Protein AF-G0PNT3-F1 (afdb_monomer)

Foldseek 3Di:
DDDPDPDPDPVVVCVVVVVVLQCCQPPNPDPPRFHADPVRHGDDPDDQLVVLLVVLLVVQVVVVVVVCVVPVADEDGDPVSVVSLVVSQVCLVVPPDDPVSNVCSVCSLVVSQVVCVVVDPPVHYPTSVVCVVVVVPPPD

Organism: Caenorhabditis brenneri (NCBI:txid135651)

pLDDT: mean 70.01, std 17.27, range [31.27, 90.75]

Mean predicted aligned error: 14.91 Å

Solvent-accessible surface area (backbone atoms only — not comparable to full-atom values): 8633 Å² total; per-residue (Å²): 136,85,80,84,78,88,73,83,52,72,71,71,52,43,58,62,50,51,53,50,49,50,48,42,38,76,72,39,97,47,95,82,44,59,39,65,44,100,82,74,44,72,47,73,82,81,68,58,65,67,56,50,54,50,51,53,50,53,53,49,51,52,51,51,53,53,40,34,74,72,62,76,52,54,77,73,78,63,71,64,55,60,53,51,50,50,53,49,36,51,46,44,72,74,46,100,60,56,73,66,46,35,52,50,42,75,39,45,68,62,54,49,43,52,52,47,56,74,74,40,68,73,92,46,54,76,59,68,79,73,54,58,70,62,66,78,71,68,87,124

Nearest PDB structures (foldseek):
  5t5s-assembly1_A-2  TM=4.242E-01  e=9.832E+00  Homo sapiens
  4bd8-assembly1_B  TM=2.371E-01  e=6.809E+00  Homo sapiens
  4k5a-assembly1_A  TM=2.629E-01  e=6.404E+00  Bos taurus

Sequence (140 aa):
MAKELKYEDAYLNFLPNGVRMQVLTELGPSVHFPKTVSDYFLEEEKAPIAEEIKRLQDEILFYLENKWKSSQRIKELPVFFHLTVKTIQQRAEEEDVTEEEKLMAQTINRKMQKILEDAFPRKVYGGLVEDCVYAHNLDI

Secondary structure (DSSP, 8-state):
---------TTTTHHHHHHHHHHHHHSSS-TTSPPB-TTS-B---PPPHHHHHHHHHHHHHHHHHHHHHHHS---S--HHHHHHHHHHHHHHHHS---HHHHHHHHHHHHHHHHHHHHHS-TTS---TTTGGGTGGG---

Structure (mmCIF, N/CA/C/O backbone):
data_AF-G0PNT3-F1
#
_entry.id   AF-G0PNT3-F1
#
loop_
_atom_site.group_PDB
_atom_site.id
_atom_site.type_symbol
_atom_site.label_atom_id
_atom_site.label_alt_id
_atom_site.label_comp_id
_atom_site.label_asym_id
_atom_site.label_entity_id
_atom_site.label_seq_id
_atom_site.pdbx_PDB_ins_code
_atom_site.Cartn_x
_atom_site.Cartn_y
_atom_site.Cartn_z
_atom_site.occupancy
_atom_site.B_iso_or_equiv
_atom_site.auth_seq_id
_atom_site.auth_comp_id
_atom_site.auth_asym_id
_atom_site.auth_atom_id
_atom_site.pdbx_PDB_model_num
ATOM 1 N N . MET A 1 1 ? -41.071 -40.865 0.518 1.00 39.44 1 MET A N 1
ATOM 2 C CA . MET A 1 1 ? -40.809 -39.499 0.016 1.00 39.44 1 MET A CA 1
ATOM 3 C C . MET A 1 1 ? -39.439 -39.076 0.512 1.00 39.44 1 MET A C 1
ATOM 5 O O . MET A 1 1 ? -39.268 -38.942 1.717 1.00 39.44 1 MET A O 1
ATOM 9 N N . ALA A 1 2 ? -38.453 -38.977 -0.379 1.00 49.59 2 ALA A N 1
ATOM 10 C CA . ALA A 1 2 ? -37.126 -38.484 -0.022 1.00 49.59 2 ALA A CA 1
ATOM 11 C C . ALA A 1 2 ? -37.194 -36.954 0.115 1.00 49.59 2 ALA A C 1
ATOM 13 O O . ALA A 1 2 ? -37.701 -36.284 -0.781 1.00 49.59 2 ALA A O 1
ATOM 14 N N . LYS A 1 3 ? -36.750 -36.413 1.255 1.00 50.47 3 LYS A N 1
ATOM 15 C CA . LYS A 1 3 ? -36.567 -34.967 1.442 1.00 50.47 3 LYS A CA 1
ATOM 16 C C . LYS A 1 3 ? -35.450 -34.508 0.502 1.00 50.47 3 LYS A C 1
ATOM 18 O O . LYS A 1 3 ? -34.340 -35.020 0.614 1.00 50.47 3 LYS A O 1
ATOM 23 N N . GLU A 1 4 ? -35.730 -33.552 -0.382 1.00 51.06 4 GLU A N 1
ATOM 24 C CA . GLU A 1 4 ? -34.685 -32.827 -1.110 1.00 51.06 4 GLU A CA 1
ATOM 25 C C . GLU A 1 4 ? -33.781 -32.111 -0.101 1.00 51.06 4 GLU A C 1
ATOM 27 O O . GLU A 1 4 ? -34.187 -31.165 0.578 1.00 51.06 4 GLU A O 1
ATOM 32 N N . LEU A 1 5 ? -32.547 -32.592 0.021 1.00 52.28 5 LEU A N 1
ATOM 33 C CA . LEU A 1 5 ? -31.474 -31.881 0.696 1.00 52.28 5 LEU A CA 1
ATOM 34 C C . LEU A 1 5 ? -30.986 -30.783 -0.253 1.00 52.28 5 LEU A C 1
ATOM 36 O O . LEU A 1 5 ? -30.245 -31.056 -1.193 1.00 52.28 5 LEU A O 1
ATOM 40 N N . LYS A 1 6 ? -31.401 -29.536 -0.002 1.00 58.25 6 LYS A N 1
ATOM 41 C CA . LYS A 1 6 ? -30.767 -28.340 -0.578 1.00 58.25 6 LYS A CA 1
ATOM 42 C C . LYS A 1 6 ? -29.399 -28.142 0.076 1.00 58.25 6 LYS A C 1
ATOM 44 O O . LYS A 1 6 ? -29.244 -27.303 0.959 1.00 58.25 6 LYS A O 1
ATOM 49 N N . TYR A 1 7 ? -28.437 -28.983 -0.282 1.00 54.59 7 TYR A N 1
ATOM 50 C CA . TYR A 1 7 ? -27.049 -28.801 0.115 1.00 54.59 7 TYR A CA 1
ATOM 51 C C . TYR A 1 7 ? -26.364 -27.952 -0.958 1.00 54.59 7 TYR A C 1
ATOM 53 O O . TYR A 1 7 ? -26.014 -28.451 -2.023 1.00 54.59 7 TYR A O 1
ATOM 61 N N . GLU A 1 8 ? -26.245 -26.648 -0.704 1.00 57.94 8 GLU A N 1
ATOM 62 C CA . GLU A 1 8 ? -25.350 -25.784 -1.472 1.00 57.94 8 GLU A CA 1
ATOM 63 C C . GLU A 1 8 ? -23.941 -25.974 -0.922 1.00 57.94 8 GLU A C 1
ATOM 65 O O . GLU A 1 8 ? -23.574 -25.434 0.121 1.00 57.94 8 GLU A O 1
ATOM 70 N N . ASP A 1 9 ? -23.162 -26.796 -1.612 1.00 56.81 9 ASP A N 1
ATOM 71 C CA . ASP A 1 9 ? -21.758 -26.974 -1.296 1.00 56.81 9 ASP A CA 1
ATOM 72 C C . ASP A 1 9 ? -20.950 -25.832 -1.930 1.00 56.81 9 ASP A C 1
ATOM 74 O O . ASP A 1 9 ? -20.824 -25.725 -3.155 1.00 56.81 9 ASP A O 1
ATOM 78 N N . ALA A 1 10 ? -20.403 -24.961 -1.083 1.00 56.94 10 ALA A N 1
ATOM 79 C CA . ALA A 1 10 ? -19.553 -23.853 -1.505 1.00 56.94 10 ALA A CA 1
ATOM 80 C C . ALA A 1 10 ? -18.317 -24.325 -2.300 1.00 56.94 10 ALA A C 1
ATOM 82 O O . ALA A 1 10 ? -17.849 -23.591 -3.171 1.00 56.94 10 ALA A O 1
ATOM 83 N N . TYR A 1 11 ? -17.831 -25.553 -2.070 1.00 55.38 11 TYR A N 1
ATOM 84 C CA . TYR A 1 11 ? -16.729 -26.141 -2.835 1.00 55.38 11 TYR A CA 1
ATOM 85 C C . TYR A 1 11 ? -17.160 -26.603 -4.232 1.00 55.38 11 TYR A C 1
ATOM 87 O O . TYR A 1 11 ? -16.414 -26.406 -5.190 1.00 55.38 11 TYR A O 1
ATOM 95 N N . LEU A 1 12 ? -18.367 -27.153 -4.399 1.00 55.00 12 LEU A N 1
ATOM 96 C CA . LEU A 1 12 ? -18.880 -27.522 -5.731 1.00 55.00 12 LEU A CA 1
ATOM 97 C C . LEU A 1 12 ? -19.231 -26.301 -6.584 1.00 55.00 12 LEU A C 1
ATOM 99 O O . LEU A 1 12 ? -19.185 -26.390 -7.807 1.00 55.00 12 LEU A O 1
ATOM 103 N N . ASN A 1 13 ? -19.515 -25.156 -5.962 1.00 55.56 13 ASN A N 1
ATOM 104 C CA . ASN A 1 13 ? -19.710 -23.885 -6.661 1.00 55.56 13 ASN A CA 1
ATOM 105 C C . ASN A 1 13 ? -18.392 -23.199 -7.061 1.00 55.56 13 ASN A C 1
ATOM 107 O O . ASN A 1 13 ? -18.414 -22.276 -7.875 1.00 55.56 13 ASN A O 1
ATOM 111 N N . PHE A 1 14 ? -17.241 -23.639 -6.544 1.00 59.78 14 PHE A N 1
ATOM 112 C CA . PHE A 1 14 ? -15.942 -23.087 -6.931 1.00 59.78 14 PHE A CA 1
ATOM 113 C C . PHE A 1 14 ? -15.596 -23.415 -8.387 1.00 59.78 14 PHE A C 1
ATOM 115 O O . PHE A 1 14 ? -15.202 -22.526 -9.135 1.00 59.78 14 PHE A O 1
ATOM 122 N N . LEU A 1 15 ? -15.806 -24.664 -8.817 1.00 61.62 15 LEU A N 1
ATOM 123 C CA . LEU A 1 15 ? -15.451 -25.108 -10.170 1.00 61.62 15 LEU A CA 1
ATOM 124 C C . LEU A 1 15 ? -16.241 -24.367 -11.271 1.00 61.62 15 LEU A C 1
ATOM 126 O O . LEU A 1 15 ? -15.605 -23.818 -12.170 1.00 61.62 15 LEU A O 1
ATOM 130 N N . PRO A 1 16 ? -17.584 -24.247 -11.211 1.00 58.53 16 PRO A N 1
ATOM 131 C CA . PRO A 1 16 ? -18.344 -23.478 -12.196 1.00 58.53 16 PRO A CA 1
ATOM 132 C C . PRO A 1 16 ? -17.970 -21.994 -12.210 1.00 58.53 16 PRO A C 1
ATOM 134 O O . PRO A 1 16 ? -17.904 -21.392 -13.279 1.00 58.53 16 PRO A O 1
ATOM 137 N N . ASN A 1 17 ? -17.704 -21.399 -11.043 1.00 61.06 17 ASN A N 1
ATOM 138 C CA . ASN A 1 17 ? -17.327 -19.990 -10.947 1.00 61.06 17 ASN A CA 1
ATOM 139 C C . ASN A 1 17 ? -15.906 -19.734 -11.464 1.00 61.06 17 ASN A C 1
ATOM 141 O O . ASN A 1 17 ? -15.698 -18.746 -12.163 1.00 61.06 17 ASN A O 1
ATOM 145 N N . GLY A 1 18 ? -14.964 -20.639 -11.188 1.00 60.66 18 GLY A N 1
ATOM 146 C CA . GLY A 1 18 ? -13.598 -20.590 -11.706 1.00 60.66 18 GLY A CA 1
ATOM 147 C C . GLY A 1 18 ? -13.558 -20.731 -13.225 1.00 60.66 18 GLY A C 1
ATOM 148 O O . GLY A 1 18 ? -12.952 -19.902 -13.896 1.00 60.66 18 GLY A O 1
ATOM 149 N N . VAL A 1 19 ? -14.305 -21.692 -13.786 1.00 61.34 19 VAL A N 1
ATOM 150 C CA . VAL A 1 19 ? -14.455 -21.840 -15.246 1.00 61.34 19 VAL A CA 1
ATOM 151 C C . VAL A 1 19 ? -15.123 -20.604 -15.852 1.00 61.34 19 VAL A C 1
ATOM 153 O O . VAL A 1 19 ? -14.694 -20.121 -16.896 1.00 61.34 19 VAL A O 1
ATOM 156 N N . ARG A 1 20 ? -16.143 -20.036 -15.194 1.00 61.25 20 ARG A N 1
ATOM 157 C CA . ARG A 1 20 ? -16.794 -18.805 -15.664 1.00 61.25 20 ARG A CA 1
ATOM 158 C C . ARG A 1 20 ? -15.836 -17.615 -15.658 1.00 61.25 20 ARG A C 1
ATOM 160 O O . ARG A 1 20 ? -15.868 -16.831 -16.598 1.00 61.25 20 ARG A O 1
ATOM 167 N N . MET A 1 21 ? -15.000 -17.476 -14.630 1.00 62.91 21 MET A N 1
ATOM 168 C CA . MET A 1 21 ? -13.963 -16.444 -14.585 1.00 62.91 21 MET A CA 1
ATOM 169 C C . MET A 1 21 ? -12.945 -16.641 -15.705 1.00 62.91 21 MET A C 1
ATOM 171 O O . MET A 1 21 ? -12.723 -15.697 -16.450 1.00 62.91 21 MET A O 1
ATOM 175 N N . GLN A 1 22 ? -12.428 -17.859 -15.889 1.00 61.88 22 GLN A N 1
ATOM 176 C CA . GLN A 1 22 ? -11.449 -18.170 -16.932 1.00 61.88 22 GLN A CA 1
ATOM 177 C C . GLN A 1 22 ? -11.986 -17.890 -18.345 1.00 61.88 22 GLN A C 1
ATOM 179 O O . GLN A 1 22 ? -11.322 -17.262 -19.163 1.00 61.88 22 GLN A O 1
ATOM 184 N N . VAL A 1 23 ? -13.227 -18.288 -18.633 1.00 64.75 23 VAL A N 1
ATOM 185 C CA . VAL A 1 23 ? -13.865 -18.013 -19.931 1.00 64.75 23 VAL A CA 1
ATOM 186 C C . VAL A 1 23 ? -14.083 -16.510 -20.137 1.00 64.75 23 VAL A C 1
ATOM 188 O O . VAL A 1 23 ? -13.940 -16.017 -21.253 1.00 64.75 23 VAL A O 1
ATOM 191 N N . LEU A 1 24 ? -14.406 -15.758 -19.079 1.00 63.19 24 LEU A N 1
ATOM 192 C CA . LEU A 1 24 ? -14.568 -14.303 -19.157 1.00 63.19 24 LEU A CA 1
ATOM 193 C C . LEU A 1 24 ? -13.234 -13.556 -19.301 1.00 63.19 24 LEU A C 1
ATOM 195 O O . LEU A 1 24 ? -13.227 -12.498 -19.927 1.00 63.19 24 LEU A O 1
ATOM 199 N N . THR A 1 25 ? -12.133 -14.088 -18.764 1.00 59.31 25 THR A N 1
ATOM 200 C CA . THR A 1 25 ? -10.784 -13.514 -18.905 1.00 59.31 25 THR A CA 1
ATOM 201 C C . THR A 1 25 ? -10.125 -13.875 -20.238 1.00 59.31 25 THR A C 1
ATOM 203 O O . THR A 1 25 ? -9.438 -13.039 -20.812 1.00 59.31 25 THR A O 1
ATOM 206 N N . GLU A 1 26 ? -10.346 -15.086 -20.764 1.00 60.75 26 GLU A N 1
ATOM 207 C CA . GLU A 1 26 ? -9.722 -15.552 -22.015 1.00 60.75 26 GLU A CA 1
ATOM 208 C C . GLU A 1 26 ? -10.541 -15.214 -23.273 1.00 60.75 26 G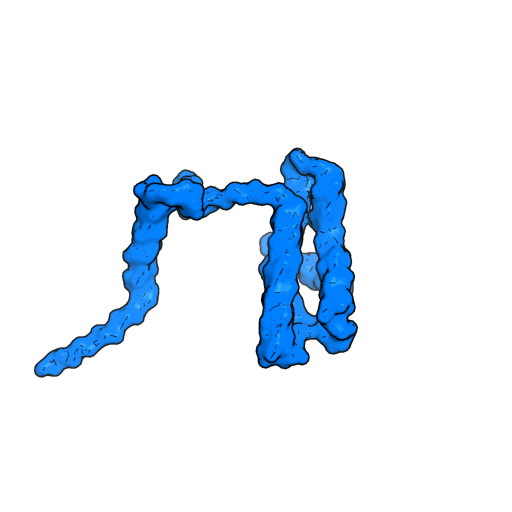LU A C 1
ATOM 210 O O . GLU A 1 26 ? -9.972 -14.926 -24.325 1.00 60.75 26 GLU A O 1
ATOM 215 N N . LEU A 1 27 ? -11.877 -15.260 -23.192 1.00 59.16 27 LEU A N 1
ATOM 216 C CA . LEU A 1 27 ? -12.783 -15.173 -24.351 1.00 59.16 27 LEU A CA 1
ATOM 217 C C . LEU A 1 27 ? -13.870 -14.095 -24.201 1.00 59.16 27 LEU A C 1
ATOM 219 O O . LEU A 1 27 ? -14.685 -13.903 -25.108 1.00 59.16 27 LEU A O 1
ATOM 223 N N . GLY A 1 28 ? -13.928 -13.407 -23.059 1.00 56.56 28 GLY A N 1
ATOM 224 C CA . GLY A 1 28 ? -14.922 -12.370 -22.802 1.00 56.56 28 GLY A CA 1
ATOM 225 C C . GLY A 1 28 ? -14.663 -11.097 -23.621 1.00 56.56 28 GLY A C 1
ATOM 226 O O . GLY A 1 28 ? -13.513 -10.727 -23.840 1.00 56.56 28 GLY A O 1
ATOM 227 N N . PRO A 1 29 ? -15.709 -10.347 -24.025 1.00 48.44 29 PRO A N 1
ATOM 228 C CA . PRO A 1 29 ? -15.584 -9.101 -24.797 1.00 48.44 29 PRO A CA 1
ATOM 229 C C . PRO A 1 29 ? -15.046 -7.916 -23.969 1.00 48.44 29 PRO A C 1
ATOM 231 O O . PRO A 1 29 ? -15.295 -6.755 -24.288 1.00 48.44 29 PRO A O 1
ATOM 234 N N . SER A 1 30 ? -14.355 -8.186 -22.866 1.00 49.97 30 SER A N 1
ATOM 235 C CA . SER A 1 30 ? -13.975 -7.182 -21.890 1.00 49.97 30 SER A CA 1
ATOM 236 C C . SER A 1 30 ? -12.502 -6.848 -22.035 1.00 49.97 30 SER A C 1
ATOM 238 O O . SER A 1 30 ? -11.632 -7.585 -21.586 1.00 49.97 30 SER A O 1
ATOM 240 N N . VAL A 1 31 ? -12.233 -5.661 -22.563 1.00 53.19 31 VAL A N 1
ATOM 241 C CA . VAL A 1 31 ? -10.928 -4.992 -22.438 1.00 53.19 31 VAL A CA 1
ATOM 242 C C . VAL A 1 31 ? -10.583 -4.717 -20.956 1.00 53.19 31 VAL A C 1
ATOM 244 O O . VAL A 1 31 ? -9.475 -4.305 -20.644 1.00 53.19 31 VAL A O 1
ATOM 247 N N . HIS A 1 32 ? -11.527 -4.947 -20.034 1.00 51.69 32 HIS A N 1
ATOM 248 C CA . HIS A 1 32 ? -11.435 -4.621 -18.612 1.00 51.69 32 HIS A CA 1
ATOM 249 C C . HIS A 1 32 ? -11.267 -5.836 -17.686 1.00 51.69 32 HIS A C 1
ATOM 251 O O . HIS A 1 32 ? -11.215 -5.642 -16.473 1.00 51.69 32 HIS A O 1
ATOM 257 N N . PHE A 1 33 ? -11.235 -7.075 -18.198 1.00 54.16 33 PHE A N 1
ATOM 258 C CA . PHE A 1 33 ? -10.934 -8.238 -17.352 1.00 54.16 33 PHE A CA 1
ATOM 259 C C . PHE A 1 33 ? -9.421 -8.503 -17.326 1.00 54.16 33 PHE A C 1
ATOM 261 O O . PHE A 1 33 ? -8.794 -8.421 -18.385 1.00 54.16 33 PHE A O 1
ATOM 268 N N . PRO A 1 34 ? -8.832 -8.815 -16.150 1.00 57.66 34 PRO A N 1
ATOM 269 C CA . PRO A 1 34 ? -7.412 -9.132 -16.055 1.00 57.66 34 PRO A CA 1
ATOM 270 C C . PRO A 1 34 ? -7.111 -10.334 -16.941 1.00 57.66 34 PRO A C 1
ATOM 272 O O . PRO A 1 34 ? -7.805 -11.352 -16.873 1.00 57.66 34 PRO A O 1
ATOM 2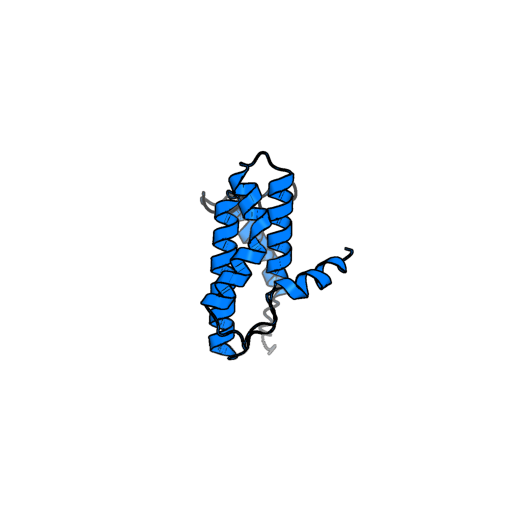75 N N . LYS A 1 35 ? -6.100 -10.209 -17.793 1.00 65.81 35 LYS A N 1
ATOM 276 C CA . LYS A 1 35 ? -5.637 -11.328 -18.613 1.00 65.81 35 LYS A CA 1
ATOM 277 C C . LYS A 1 35 ? -4.949 -12.350 -17.719 1.00 65.81 35 LYS A C 1
ATOM 279 O O . LYS A 1 35 ? -4.622 -12.052 -16.577 1.00 65.81 35 LYS A O 1
ATOM 284 N N . THR A 1 36 ? -4.734 -13.557 -18.215 1.00 62.59 36 THR A N 1
ATOM 285 C CA . THR A 1 36 ? -3.957 -14.578 -17.506 1.00 62.59 36 THR A CA 1
ATOM 286 C C . THR A 1 36 ? -2.604 -14.769 -18.181 1.00 62.59 36 THR A C 1
ATOM 288 O O . THR A 1 36 ? -2.535 -14.831 -19.409 1.00 62.59 36 THR A O 1
ATOM 291 N N . VAL A 1 37 ? -1.533 -14.895 -17.396 1.00 65.94 37 VAL A N 1
ATOM 292 C CA . VAL A 1 37 ? -0.214 -15.319 -17.894 1.00 65.94 37 VAL A CA 1
ATOM 293 C C . VAL A 1 37 ? -0.167 -16.842 -18.087 1.00 65.94 37 VAL A C 1
ATOM 295 O O . VAL A 1 37 ? -1.100 -17.550 -17.704 1.00 65.94 37 VAL A O 1
ATOM 298 N N . SER A 1 38 ? 0.919 -17.362 -18.675 1.00 60.25 38 SER A N 1
ATOM 299 C CA . SER A 1 38 ? 1.103 -18.787 -19.029 1.00 60.25 38 SER A CA 1
ATOM 300 C C . SER A 1 38 ? 0.844 -19.779 -17.893 1.00 60.25 38 SER A C 1
ATOM 302 O O . SER A 1 38 ? 0.525 -20.938 -18.145 1.00 60.25 38 SER A O 1
ATOM 304 N N . ASP A 1 39 ? 0.955 -19.305 -16.656 1.00 70.12 39 ASP A N 1
ATOM 305 C CA . ASP A 1 39 ? 0.863 -20.102 -15.438 1.00 70.12 39 ASP A CA 1
ATOM 306 C C . ASP A 1 39 ? -0.510 -19.954 -14.753 1.00 70.12 39 ASP A C 1
ATOM 308 O O . ASP A 1 39 ? -0.665 -20.295 -13.584 1.00 70.12 39 ASP A O 1
ATOM 312 N N . TYR A 1 40 ? -1.516 -19.440 -15.473 1.00 58.03 40 TYR A N 1
ATOM 313 C CA . TYR A 1 40 ? -2.886 -19.189 -14.996 1.00 58.03 40 TYR A CA 1
ATOM 314 C C . TYR A 1 40 ? -3.004 -18.143 -13.874 1.00 58.03 40 TYR A C 1
ATOM 316 O O . TYR A 1 40 ? -4.083 -17.959 -13.307 1.00 58.03 40 TYR A O 1
ATOM 324 N N . PHE A 1 41 ? -1.926 -17.420 -13.568 1.00 59.88 41 PHE A N 1
ATOM 325 C CA . PHE A 1 41 ? -1.989 -16.227 -12.726 1.00 59.88 41 PHE A CA 1
ATOM 326 C C . PHE A 1 41 ? -2.575 -15.055 -13.505 1.00 59.88 41 PHE A C 1
ATOM 328 O O . PHE A 1 41 ? -2.442 -14.984 -14.726 1.00 59.88 41 PHE A O 1
ATOM 335 N N . LEU A 1 42 ? -3.217 -14.127 -12.798 1.00 66.19 42 LEU A N 1
ATOM 336 C CA . LEU A 1 42 ? -3.691 -12.891 -13.407 1.00 66.19 42 LEU A CA 1
ATOM 337 C C . LEU A 1 42 ? -2.488 -12.007 -13.771 1.00 66.19 42 LEU A C 1
ATOM 339 O O . LEU A 1 42 ? -1.582 -11.803 -12.966 1.00 66.19 42 LEU A O 1
ATOM 343 N N . GLU A 1 43 ? -2.491 -11.499 -14.995 1.00 62.84 43 GLU A N 1
ATOM 344 C CA . GLU A 1 43 ? -1.621 -10.435 -15.469 1.00 62.84 43 GLU A CA 1
ATOM 345 C C . GLU A 1 43 ? -2.082 -9.137 -14.799 1.00 62.84 43 GLU A C 1
ATOM 347 O O . GLU A 1 43 ? -3.084 -8.531 -15.187 1.00 62.84 43 GLU A O 1
ATOM 352 N N . GLU A 1 44 ? -1.380 -8.740 -13.740 1.00 63.59 44 GLU A N 1
ATOM 353 C CA . GLU A 1 44 ? -1.529 -7.408 -13.167 1.00 63.59 44 GLU A CA 1
ATOM 354 C C . GLU A 1 44 ? -0.714 -6.417 -13.995 1.00 63.59 44 GLU A C 1
ATOM 356 O O . GLU A 1 44 ? 0.517 -6.482 -14.059 1.00 63.59 44 GLU A O 1
ATOM 361 N N . GLU A 1 45 ? -1.410 -5.474 -14.627 1.00 67.50 45 GLU A N 1
ATOM 362 C CA . GLU A 1 45 ? -0.764 -4.299 -15.192 1.00 67.50 45 GLU A CA 1
ATOM 363 C C . GLU A 1 45 ? -0.211 -3.467 -14.031 1.00 67.50 45 GLU A C 1
ATOM 365 O O . GLU A 1 45 ? -0.960 -2.870 -13.251 1.00 67.50 45 GLU A O 1
ATOM 370 N N . LYS A 1 46 ? 1.116 -3.490 -13.882 1.00 70.69 46 LYS A N 1
ATOM 371 C CA . LYS A 1 46 ? 1.829 -2.744 -12.847 1.00 70.69 46 LYS A CA 1
ATOM 372 C C . LYS A 1 46 ? 1.526 -1.256 -12.996 1.00 70.69 46 LYS A C 1
ATOM 374 O O . LYS A 1 46 ? 1.844 -0.658 -14.024 1.00 70.69 46 LYS A O 1
ATOM 379 N N . ALA A 1 47 ? 0.943 -0.655 -11.965 1.00 80.94 47 ALA A N 1
ATOM 380 C CA . ALA A 1 47 ? 0.725 0.780 -11.954 1.00 80.94 47 ALA A CA 1
ATOM 381 C C . ALA A 1 47 ? 2.046 1.510 -11.632 1.00 80.94 47 ALA A C 1
ATOM 383 O O . ALA A 1 47 ? 2.974 0.919 -11.061 1.00 80.94 47 ALA A O 1
ATOM 384 N N . PRO A 1 48 ? 2.160 2.802 -11.986 1.00 87.56 48 PRO A N 1
ATOM 385 C CA . PRO A 1 48 ? 3.264 3.631 -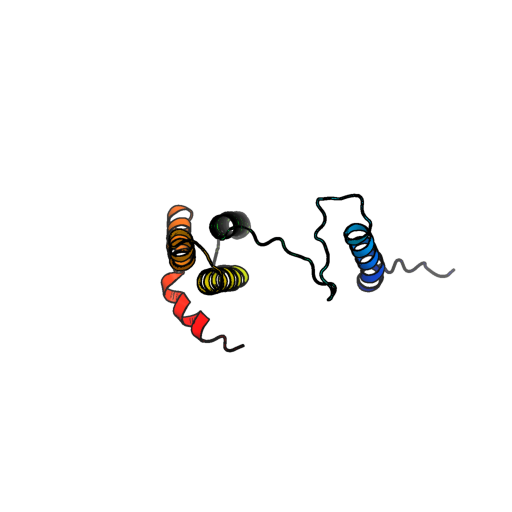11.523 1.00 87.56 48 PRO A CA 1
ATOM 386 C C . PRO A 1 48 ? 3.336 3.633 -9.993 1.00 87.56 48 PRO A C 1
ATOM 388 O O . PRO A 1 48 ? 2.304 3.696 -9.318 1.00 87.56 48 PRO A O 1
ATOM 391 N N . ILE A 1 49 ? 4.549 3.640 -9.436 1.00 88.38 49 ILE A N 1
ATOM 392 C CA . ILE A 1 49 ? 4.784 3.570 -7.982 1.00 88.38 49 ILE A CA 1
ATOM 393 C C . ILE A 1 49 ? 3.999 4.656 -7.237 1.00 88.38 49 ILE A C 1
ATOM 395 O O . ILE A 1 49 ? 3.387 4.400 -6.200 1.00 88.38 49 ILE A O 1
ATOM 399 N N . ALA A 1 50 ? 3.973 5.873 -7.781 1.00 87.94 50 ALA A N 1
ATOM 400 C CA . ALA A 1 50 ? 3.236 6.985 -7.192 1.00 87.94 50 ALA A CA 1
ATOM 401 C C . ALA A 1 50 ? 1.725 6.707 -7.074 1.00 87.94 50 ALA A C 1
ATOM 403 O O . ALA A 1 50 ? 1.094 7.092 -6.086 1.00 87.94 50 ALA A O 1
ATOM 404 N N . GLU A 1 51 ? 1.142 6.029 -8.065 1.00 89.69 51 GLU A N 1
ATOM 405 C CA . GLU A 1 51 ? -0.273 5.674 -8.063 1.00 89.69 51 GLU A CA 1
ATOM 406 C C . GLU A 1 51 ? -0.566 4.552 -7.063 1.00 89.69 51 GLU A C 1
ATOM 408 O O . GLU A 1 51 ? -1.535 4.649 -6.310 1.00 89.69 51 GLU A O 1
ATOM 413 N N . GLU A 1 52 ? 0.296 3.537 -6.983 1.00 89.19 52 GLU A N 1
ATOM 414 C CA . GLU A 1 52 ? 0.164 2.450 -6.003 1.00 89.19 52 GLU A CA 1
ATOM 415 C C . GLU A 1 52 ? 0.240 2.959 -4.566 1.00 89.19 52 GLU A C 1
ATOM 417 O O . GLU A 1 52 ? -0.591 2.601 -3.732 1.00 89.19 52 GLU A O 1
ATOM 422 N N . ILE A 1 53 ? 1.184 3.861 -4.281 1.00 90.00 53 ILE A N 1
ATOM 423 C CA . ILE A 1 53 ? 1.308 4.488 -2.961 1.00 90.00 53 ILE A CA 1
ATOM 424 C C . ILE A 1 53 ? 0.034 5.253 -2.605 1.00 90.00 53 ILE A C 1
ATOM 426 O O . ILE A 1 53 ? -0.431 5.175 -1.467 1.00 90.00 53 ILE A O 1
ATOM 430 N N . LYS A 1 54 ? -0.537 5.994 -3.559 1.00 89.62 54 LYS A N 1
ATOM 431 C CA . LYS A 1 54 ? -1.775 6.741 -3.333 1.00 89.62 54 LYS A CA 1
ATOM 432 C C . LYS A 1 54 ? -2.952 5.800 -3.065 1.00 89.62 54 LYS A C 1
ATOM 434 O O . LYS A 1 54 ? -3.672 6.008 -2.093 1.00 89.62 54 LYS A O 1
ATOM 439 N N . ARG A 1 55 ? -3.119 4.750 -3.877 1.00 89.19 55 ARG A N 1
ATOM 440 C CA . ARG A 1 55 ? -4.176 3.744 -3.676 1.00 89.19 55 ARG A CA 1
ATOM 441 C C . ARG A 1 55 ? -4.055 3.083 -2.303 1.00 89.19 55 ARG A C 1
ATOM 443 O O . ARG A 1 55 ? -5.036 3.030 -1.571 1.00 89.19 55 ARG A O 1
ATOM 450 N N . LEU A 1 56 ? -2.843 2.690 -1.907 1.00 89.88 56 LEU A N 1
ATOM 451 C CA . LEU A 1 56 ? -2.577 2.121 -0.585 1.00 89.88 56 LEU A CA 1
ATOM 452 C C . LEU A 1 56 ? -2.976 3.077 0.551 1.00 89.88 56 LEU A C 1
ATOM 454 O O . LEU A 1 56 ? -3.542 2.649 1.557 1.00 89.88 56 LEU A O 1
ATOM 458 N N . GLN A 1 57 ? -2.687 4.374 0.408 1.00 87.75 57 GLN A N 1
ATOM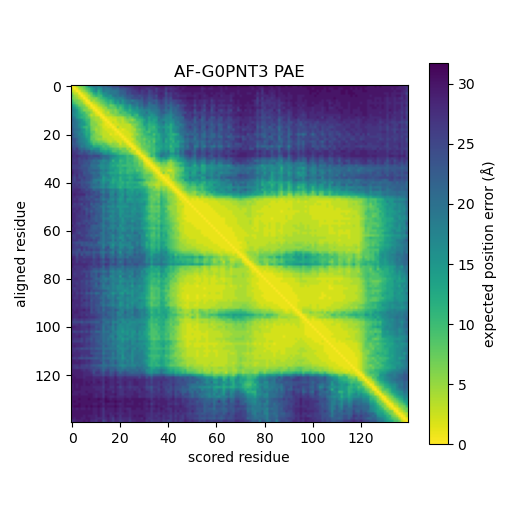 459 C CA . GLN A 1 57 ? -3.083 5.386 1.391 1.00 87.75 57 GLN A CA 1
ATOM 460 C C . GLN A 1 57 ? -4.606 5.483 1.523 1.00 87.75 57 GLN A C 1
ATOM 462 O O . GLN A 1 57 ? -5.121 5.426 2.643 1.00 87.75 57 GLN A O 1
ATOM 467 N N . ASP A 1 58 ? -5.314 5.572 0.397 1.00 88.31 58 ASP A N 1
ATOM 468 C CA . ASP A 1 58 ? -6.774 5.679 0.357 1.00 88.31 58 ASP A CA 1
ATOM 469 C C . ASP A 1 58 ? -7.451 4.425 0.945 1.00 88.31 58 ASP A C 1
ATOM 471 O O . ASP A 1 58 ? -8.371 4.530 1.761 1.00 88.31 58 ASP A O 1
ATOM 475 N N . GLU A 1 59 ? -6.967 3.230 0.597 1.00 88.50 59 GLU A N 1
ATOM 476 C CA . GLU A 1 59 ? -7.509 1.952 1.074 1.00 88.50 59 GLU A CA 1
ATOM 477 C C . GLU A 1 59 ? -7.368 1.777 2.584 1.00 88.50 59 GLU A C 1
ATOM 479 O O . GLU A 1 59 ? -8.314 1.373 3.270 1.00 88.50 59 GLU A O 1
ATOM 484 N N . ILE A 1 60 ? -6.194 2.096 3.127 1.00 86.31 60 ILE A N 1
ATOM 485 C CA . ILE A 1 60 ? -5.961 1.975 4.562 1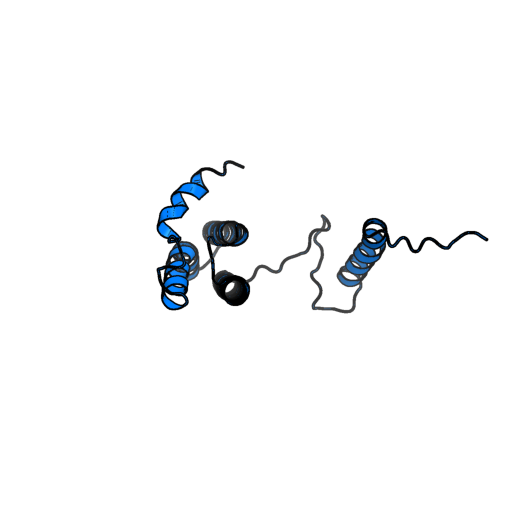.00 86.31 60 ILE A CA 1
ATOM 486 C C . ILE A 1 60 ? -6.759 3.028 5.319 1.00 86.31 60 ILE A C 1
ATOM 488 O O . ILE A 1 60 ? -7.382 2.689 6.321 1.00 86.31 60 ILE A O 1
ATOM 492 N N . LEU A 1 61 ? -6.807 4.276 4.848 1.00 85.75 61 LEU A N 1
ATOM 493 C CA . LEU A 1 61 ? -7.661 5.294 5.458 1.00 85.75 61 LEU A CA 1
ATOM 494 C C . LEU A 1 61 ? -9.120 4.836 5.503 1.00 85.75 61 LEU A C 1
ATOM 496 O O . LEU A 1 61 ? -9.738 4.858 6.568 1.00 85.75 61 LEU A O 1
ATOM 500 N N . PHE A 1 62 ? -9.639 4.325 4.387 1.00 86.69 62 PHE A N 1
ATOM 501 C CA . PHE A 1 62 ? -10.992 3.787 4.321 1.00 86.69 62 PHE A CA 1
ATOM 502 C C . PHE A 1 62 ? -11.202 2.621 5.297 1.00 86.69 62 PHE A C 1
ATOM 504 O O . PHE A 1 62 ? -12.201 2.582 6.024 1.00 86.69 62 PHE A O 1
ATOM 511 N N . TYR A 1 63 ? -10.264 1.673 5.361 1.00 85.25 63 TYR A N 1
ATOM 512 C CA . TYR A 1 63 ? -10.320 0.567 6.317 1.00 85.25 63 TYR A CA 1
ATOM 513 C C . TYR A 1 63 ? -10.384 1.080 7.761 1.00 85.25 63 TYR A C 1
ATOM 515 O O . TYR A 1 63 ? -11.238 0.651 8.542 1.00 85.25 63 TYR A O 1
ATOM 523 N N . LEU A 1 64 ? -9.511 2.020 8.117 1.00 82.62 64 LEU A N 1
ATOM 524 C CA . LEU A 1 64 ? -9.388 2.544 9.472 1.00 82.62 64 LEU A CA 1
ATOM 525 C C . LEU A 1 64 ? -10.596 3.380 9.876 1.00 82.62 64 LEU A C 1
ATOM 527 O O . LEU A 1 64 ? -11.077 3.236 10.997 1.00 82.62 64 LEU A O 1
ATOM 531 N N . GLU A 1 65 ? -11.144 4.190 8.973 1.00 83.38 65 GLU A N 1
ATOM 532 C CA . GLU A 1 65 ? -12.388 4.922 9.210 1.00 83.38 65 GLU A CA 1
ATOM 533 C C . GLU A 1 65 ? -13.557 3.978 9.495 1.00 83.38 65 GLU A C 1
ATOM 535 O O . GLU A 1 65 ? -14.322 4.189 10.440 1.00 83.38 65 GLU A O 1
ATOM 540 N N . ASN A 1 66 ? -13.708 2.921 8.696 1.00 84.06 66 ASN A N 1
ATOM 541 C CA . ASN A 1 66 ? -14.764 1.934 8.907 1.00 84.06 66 ASN A CA 1
ATOM 542 C C . ASN A 1 66 ? -14.548 1.159 10.204 1.00 84.06 66 ASN A C 1
ATOM 544 O O . ASN A 1 66 ? -15.491 0.948 10.976 1.00 84.06 66 ASN A O 1
ATOM 548 N N . LYS A 1 67 ? -13.297 0.795 10.498 1.00 80.38 67 LYS A N 1
ATOM 549 C CA . LYS A 1 67 ? -12.947 0.154 11.760 1.00 80.38 67 LYS A CA 1
ATOM 550 C C . LYS A 1 67 ? -13.287 1.063 12.936 1.00 80.38 67 LYS A C 1
ATOM 552 O O . LYS A 1 67 ? -13.976 0.619 13.851 1.00 80.38 67 LYS A O 1
ATOM 557 N N . TRP A 1 68 ? -12.924 2.340 12.872 1.00 78.75 68 TRP A N 1
ATOM 558 C CA . TRP A 1 68 ? -13.260 3.340 13.881 1.00 78.75 68 TRP A CA 1
ATOM 559 C C . TRP A 1 68 ? -14.766 3.459 14.101 1.00 78.75 68 TRP A C 1
ATOM 561 O O . TRP A 1 68 ? -15.229 3.340 15.234 1.00 78.75 68 TRP A O 1
ATOM 571 N N . LYS A 1 69 ? -15.542 3.622 13.023 1.00 79.88 69 LYS A N 1
ATOM 572 C CA . LYS A 1 69 ? -17.011 3.692 13.078 1.00 79.88 69 LYS A CA 1
ATOM 573 C C . LYS A 1 69 ? -17.602 2.463 13.774 1.00 79.88 69 LYS A C 1
ATOM 575 O O . LYS A 1 69 ? -18.511 2.614 14.583 1.00 79.88 69 LYS A O 1
ATOM 580 N N . SER A 1 70 ? -17.058 1.275 13.501 1.00 80.25 70 SER A N 1
ATOM 581 C CA . SER A 1 70 ? -17.564 0.012 14.051 1.00 80.25 70 SER A CA 1
ATOM 582 C C . SER A 1 70 ? -17.149 -0.269 15.502 1.00 80.25 70 SER A C 1
ATOM 584 O O . SER A 1 70 ? -17.974 -0.724 16.289 1.00 80.25 70 SER A O 1
ATOM 586 N N . SER A 1 71 ? -15.887 -0.022 15.872 1.00 77.38 71 SER A N 1
ATOM 587 C CA . SER A 1 71 ? -15.318 -0.481 17.148 1.00 77.38 71 SER A CA 1
ATOM 588 C C . SER A 1 71 ? -14.783 0.625 18.050 1.00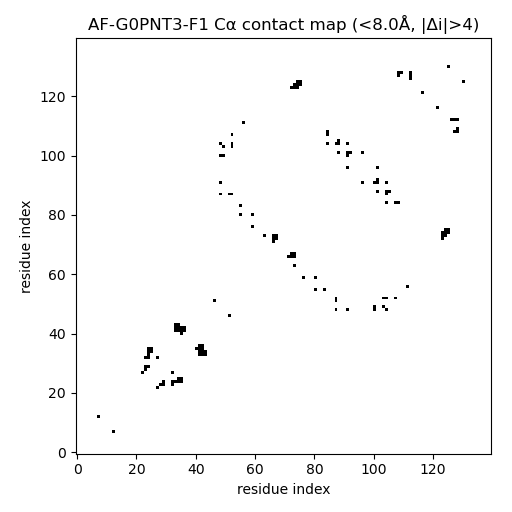 77.38 71 SER A C 1
ATOM 590 O O . SER A 1 71 ? -14.400 0.319 19.179 1.00 77.38 71 SER A O 1
ATOM 592 N N . GLN A 1 72 ? -14.722 1.881 17.582 1.00 72.31 72 GLN A N 1
ATOM 593 C CA . GLN A 1 72 ? -14.122 3.032 18.292 1.00 72.31 72 GLN A CA 1
ATOM 594 C C . GLN A 1 72 ? -12.713 2.728 18.830 1.00 72.31 72 GLN A C 1
ATOM 596 O O . GLN A 1 72 ? -12.264 3.249 19.852 1.00 72.31 72 GLN A O 1
ATOM 601 N N . ARG A 1 73 ? -12.036 1.788 18.170 1.00 67.50 73 ARG A N 1
ATOM 602 C CA . ARG A 1 73 ? -10.742 1.231 18.545 1.00 67.50 73 ARG A CA 1
ATOM 603 C C . ARG A 1 73 ? -10.049 0.791 17.280 1.00 67.50 73 ARG A C 1
ATOM 605 O O . ARG A 1 73 ? -10.634 0.046 16.492 1.00 67.50 73 ARG A O 1
ATOM 612 N N . ILE A 1 74 ? -8.804 1.202 17.147 1.00 67.38 74 ILE A N 1
ATOM 613 C CA . ILE A 1 74 ? -7.883 0.729 16.130 1.00 67.38 74 ILE A CA 1
ATOM 614 C C . ILE A 1 74 ? -6.645 0.340 16.920 1.00 67.38 74 ILE A C 1
ATOM 616 O O . ILE A 1 74 ? -6.205 1.111 17.756 1.00 67.38 74 ILE A O 1
ATOM 620 N N . LYS A 1 75 ? -6.196 -0.906 16.803 1.00 63.25 75 LYS A N 1
ATOM 621 C CA . LYS A 1 75 ? -5.028 -1.374 17.562 1.00 63.25 75 LYS A CA 1
ATOM 622 C C . LYS A 1 75 ? -3.782 -1.336 16.698 1.00 63.25 75 LYS A C 1
ATOM 624 O O . LYS A 1 75 ? -2.774 -0.797 17.121 1.00 63.25 75 LYS A O 1
ATOM 629 N N . GLU A 1 76 ? -3.898 -1.881 15.494 1.00 69.31 76 GLU A N 1
ATOM 630 C CA . GLU A 1 76 ? -2.790 -2.140 14.581 1.00 69.31 76 GLU A CA 1
ATOM 631 C C . GLU A 1 76 ? -3.276 -1.969 13.138 1.00 69.31 76 GLU A C 1
ATOM 633 O O . GLU A 1 76 ? -4.477 -2.103 12.852 1.00 69.31 76 GLU A O 1
ATOM 638 N N . LEU A 1 77 ? -2.341 -1.677 12.231 1.00 75.25 77 LEU A N 1
ATOM 639 C CA . LEU A 1 77 ? -2.618 -1.731 10.801 1.00 75.25 77 LEU A CA 1
ATOM 640 C C . LEU A 1 77 ? -2.751 -3.185 10.328 1.00 75.25 77 LEU A C 1
ATOM 642 O O . LEU A 1 77 ? -2.158 -4.091 10.914 1.00 75.25 77 LEU A O 1
ATOM 646 N N . PRO A 1 78 ? -3.511 -3.432 9.249 1.00 77.81 78 PRO A N 1
ATOM 647 C CA . PRO A 1 78 ? -3.536 -4.740 8.611 1.00 77.81 78 PRO A CA 1
ATOM 648 C C . PRO A 1 78 ? -2.134 -5.182 8.175 1.00 77.81 78 PRO A C 1
ATOM 650 O O . PRO A 1 78 ? -1.405 -4.399 7.575 1.00 77.81 78 PRO A O 1
ATOM 653 N N . VAL A 1 79 ? -1.801 -6.462 8.367 1.00 78.75 79 VAL A N 1
ATOM 654 C CA . VAL A 1 79 ? -0.522 -7.054 7.916 1.00 78.75 79 VAL A CA 1
ATOM 655 C C . VAL A 1 79 ? -0.265 -6.810 6.425 1.00 78.75 79 VAL A C 1
ATOM 657 O O . VAL A 1 79 ? 0.872 -6.564 6.027 1.00 78.75 79 VAL A O 1
ATOM 660 N N . PHE A 1 80 ? -1.328 -6.809 5.612 1.00 80.81 80 PHE A N 1
ATOM 661 C CA . PHE A 1 80 ? -1.246 -6.525 4.178 1.00 80.81 80 PHE A CA 1
ATOM 662 C C . PHE A 1 80 ? -0.560 -5.179 3.891 1.00 80.81 80 PHE A C 1
ATOM 664 O O . PHE A 1 80 ? 0.221 -5.110 2.952 1.00 80.81 80 PHE A O 1
ATOM 671 N N . PHE A 1 81 ? -0.756 -4.155 4.733 1.00 85.88 81 PHE A N 1
ATOM 672 C CA . PHE A 1 81 ? -0.097 -2.859 4.570 1.00 85.88 81 PHE A CA 1
ATOM 673 C C . PHE A 1 81 ? 1.424 -3.011 4.521 1.00 85.88 81 PHE A C 1
ATOM 675 O O . PHE A 1 81 ? 2.071 -2.517 3.604 1.00 85.88 81 PHE A O 1
ATOM 682 N N . HIS A 1 82 ? 1.996 -3.731 5.487 1.00 84.00 82 HIS A N 1
ATOM 683 C CA . HIS A 1 82 ? 3.442 -3.914 5.577 1.00 84.00 82 HIS A CA 1
ATOM 684 C C . HIS A 1 82 ? 3.992 -4.711 4.392 1.00 84.00 82 HIS A C 1
ATOM 686 O O . HIS A 1 82 ? 5.053 -4.370 3.870 1.00 84.00 82 HIS A O 1
ATOM 692 N N . LEU A 1 83 ? 3.257 -5.734 3.944 1.00 85.81 83 LEU A N 1
ATOM 693 C CA . LEU A 1 83 ? 3.626 -6.519 2.767 1.00 85.81 83 LEU A CA 1
ATOM 694 C C . LEU A 1 83 ? 3.619 -5.652 1.507 1.00 85.81 83 LEU A C 1
ATOM 696 O O . LEU A 1 83 ? 4.617 -5.618 0.795 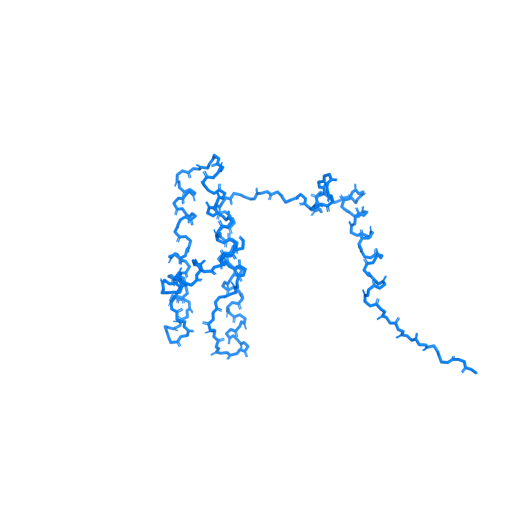1.00 85.81 83 LEU A O 1
ATOM 700 N N . THR A 1 84 ? 2.553 -4.885 1.278 1.00 87.19 84 THR A N 1
ATOM 701 C CA . THR A 1 84 ? 2.440 -4.010 0.107 1.00 87.19 84 THR A CA 1
ATOM 702 C C . THR A 1 84 ? 3.499 -2.912 0.114 1.00 87.19 84 THR A C 1
ATOM 704 O O . THR A 1 84 ? 4.119 -2.668 -0.916 1.00 87.19 84 THR A O 1
ATOM 707 N N . VAL A 1 85 ? 3.786 -2.290 1.265 1.00 89.88 85 VAL A N 1
ATOM 708 C CA . VAL A 1 85 ? 4.887 -1.316 1.376 1.00 89.88 85 VAL A CA 1
ATOM 709 C C . VAL A 1 85 ? 6.221 -1.954 1.000 1.00 89.88 85 VAL A C 1
ATOM 711 O O . VAL A 1 85 ? 6.967 -1.364 0.222 1.00 89.88 85 VAL A O 1
ATOM 714 N N . LYS A 1 86 ? 6.513 -3.158 1.508 1.00 89.50 86 LYS A N 1
ATOM 715 C CA . LYS A 1 86 ? 7.754 -3.876 1.190 1.00 89.50 86 LYS A CA 1
ATOM 716 C C . LYS A 1 86 ? 7.848 -4.187 -0.304 1.00 89.50 86 LYS A C 1
ATOM 718 O O . LYS A 1 86 ? 8.896 -3.957 -0.895 1.00 89.50 86 LYS A O 1
ATOM 723 N N . THR A 1 87 ? 6.758 -4.634 -0.925 1.00 89.00 87 THR A N 1
ATOM 724 C CA . THR A 1 87 ? 6.706 -4.895 -2.370 1.00 89.00 87 THR A CA 1
ATOM 725 C C . THR A 1 87 ? 6.944 -3.626 -3.189 1.00 89.00 87 THR A C 1
ATOM 727 O O . THR A 1 87 ? 7.732 -3.653 -4.131 1.00 89.00 87 THR A O 1
ATOM 730 N N . ILE A 1 88 ? 6.328 -2.500 -2.817 1.00 89.62 88 ILE A N 1
ATOM 731 C CA . ILE A 1 88 ? 6.551 -1.214 -3.497 1.00 89.62 88 ILE A CA 1
ATOM 732 C C . ILE A 1 88 ? 8.011 -0.762 -3.340 1.00 89.62 88 ILE A C 1
ATOM 734 O O . ILE A 1 88 ? 8.615 -0.282 -4.296 1.00 89.62 88 ILE A O 1
ATOM 738 N N . GLN A 1 89 ? 8.596 -0.932 -2.152 1.00 90.50 89 GLN A N 1
ATOM 739 C CA . GLN A 1 89 ? 9.996 -0.587 -1.888 1.00 90.50 89 GLN A CA 1
ATOM 740 C C . GLN A 1 89 ? 10.964 -1.438 -2.709 1.00 90.50 89 GLN A C 1
ATOM 742 O O . GLN A 1 89 ? 11.854 -0.883 -3.342 1.00 90.50 89 GLN A O 1
ATOM 747 N N . GLN A 1 90 ? 10.748 -2.753 -2.763 1.00 90.44 90 GLN A N 1
ATOM 748 C CA . GLN A 1 90 ? 11.546 -3.662 -3.588 1.00 90.44 90 GLN A CA 1
ATOM 749 C C . GLN A 1 90 ? 11.463 -3.290 -5.069 1.00 90.44 90 GLN A C 1
ATOM 751 O O . GLN A 1 90 ? 12.484 -3.155 -5.736 1.00 90.44 90 GLN A O 1
ATOM 756 N N . ARG A 1 91 ? 10.257 -3.016 -5.578 1.00 89.75 91 ARG A N 1
ATOM 757 C CA . ARG A 1 91 ? 10.085 -2.577 -6.967 1.00 89.75 91 ARG A CA 1
ATOM 758 C C . ARG A 1 91 ? 10.788 -1.257 -7.261 1.00 89.75 91 ARG A C 1
ATOM 760 O O . ARG A 1 91 ? 11.372 -1.121 -8.327 1.00 89.75 91 ARG A O 1
ATOM 767 N N . ALA A 1 92 ? 10.782 -0.310 -6.325 1.00 89.94 92 ALA A N 1
ATOM 768 C CA . ALA A 1 92 ? 11.504 0.951 -6.488 1.00 89.94 92 ALA A CA 1
ATOM 769 C C . ALA A 1 92 ? 13.035 0.774 -6.563 1.00 89.94 92 ALA A C 1
ATOM 771 O O . ALA A 1 92 ? 13.726 1.632 -7.112 1.00 89.94 92 ALA A O 1
ATOM 772 N N . GLU A 1 93 ? 13.568 -0.306 -5.986 1.00 88.44 93 GLU A N 1
ATOM 773 C CA . GLU A 1 93 ? 14.993 -0.650 -6.034 1.00 88.44 93 GLU A CA 1
ATOM 774 C C . GLU A 1 93 ? 15.367 -1.434 -7.302 1.00 88.44 93 GLU A C 1
ATOM 776 O O . GLU A 1 93 ? 16.468 -1.255 -7.823 1.00 88.44 93 GLU A O 1
ATOM 781 N N . GLU A 1 94 ? 14.464 -2.287 -7.793 1.00 86.19 94 GLU A N 1
ATOM 782 C CA . GLU A 1 94 ? 14.706 -3.207 -8.913 1.00 86.19 94 GLU A CA 1
ATOM 783 C C . GLU A 1 94 ? 14.330 -2.634 -10.291 1.00 86.19 94 GLU A C 1
ATOM 785 O O . GLU A 1 94 ? 14.956 -2.982 -11.295 1.00 86.19 94 GLU A O 1
ATOM 790 N N . GLU A 1 95 ? 13.303 -1.783 -10.365 1.00 87.06 95 GLU A N 1
ATOM 791 C CA . GLU A 1 95 ? 12.796 -1.200 -11.613 1.00 87.06 95 GLU A CA 1
ATOM 792 C C . GLU A 1 95 ? 13.513 0.128 -11.945 1.00 87.06 95 GLU A C 1
ATOM 794 O O . GLU A 1 95 ? 13.971 0.857 -11.062 1.00 87.06 95 GLU A O 1
ATOM 799 N N . ASP A 1 96 ? 13.602 0.469 -13.238 1.00 84.56 96 ASP A N 1
ATOM 800 C CA . ASP A 1 96 ? 14.137 1.762 -13.699 1.00 84.56 96 ASP A CA 1
ATOM 801 C C . ASP A 1 96 ? 13.100 2.874 -13.472 1.00 84.56 96 ASP A C 1
ATOM 803 O O . ASP A 1 96 ? 12.363 3.274 -14.374 1.00 84.56 96 ASP A O 1
ATOM 807 N N . VAL A 1 97 ? 12.986 3.304 -12.214 1.00 86.56 97 VAL A N 1
ATOM 808 C CA . VAL A 1 97 ? 12.066 4.353 -11.760 1.00 86.56 97 VAL A CA 1
ATOM 809 C C . VAL A 1 97 ? 12.795 5.651 -11.427 1.00 86.56 97 VAL A C 1
ATOM 811 O O . VAL A 1 97 ? 13.999 5.675 -11.148 1.00 86.56 97 VAL A O 1
ATOM 814 N N . THR A 1 98 ? 12.053 6.757 -11.416 1.00 89.81 98 THR A N 1
ATOM 815 C CA . THR A 1 98 ? 12.618 8.075 -11.106 1.00 89.81 98 THR A CA 1
ATOM 816 C C . THR A 1 98 ? 13.115 8.158 -9.657 1.00 89.81 98 THR A C 1
ATOM 818 O O . THR A 1 98 ? 12.586 7.511 -8.752 1.00 89.81 98 THR A O 1
ATOM 821 N N . GLU A 1 99 ? 14.100 9.021 -9.388 1.00 89.25 99 GLU A N 1
ATOM 822 C CA . GLU A 1 99 ? 14.565 9.277 -8.012 1.00 89.25 99 GLU A CA 1
ATOM 823 C C . GLU A 1 99 ? 13.443 9.809 -7.101 1.00 89.25 99 GLU A C 1
ATOM 825 O O . GLU A 1 99 ? 13.439 9.568 -5.892 1.00 89.25 99 GLU A O 1
ATOM 830 N N . GLU A 1 100 ? 12.453 10.496 -7.679 1.00 89.12 100 GLU A N 1
ATOM 831 C CA . GLU A 1 100 ? 11.266 10.945 -6.955 1.00 89.12 100 GLU A CA 1
ATOM 832 C C . GLU A 1 100 ? 10.411 9.760 -6.482 1.00 89.12 100 GLU A C 1
ATOM 834 O O . GLU A 1 100 ? 10.010 9.713 -5.318 1.00 89.12 100 GLU A O 1
ATOM 839 N N . GLU A 1 101 ? 10.180 8.766 -7.342 1.00 88.25 101 GLU A N 1
ATOM 840 C CA . GLU A 1 101 ? 9.450 7.540 -6.998 1.00 88.25 101 GLU A CA 1
ATOM 841 C C . GLU A 1 101 ? 10.179 6.701 -5.951 1.00 88.25 101 GLU A C 1
ATOM 843 O O . GLU A 1 101 ? 9.542 6.221 -5.009 1.00 88.25 101 GLU A O 1
ATOM 848 N N . LYS A 1 102 ? 11.512 6.612 -6.025 1.00 89.69 102 LYS A N 1
ATOM 849 C CA . LYS A 1 102 ? 12.323 5.961 -4.982 1.00 89.69 102 LYS A CA 1
ATOM 850 C C . LYS A 1 102 ? 12.157 6.645 -3.634 1.00 89.69 102 LYS A C 1
ATOM 852 O O . LYS A 1 102 ? 11.884 5.992 -2.625 1.00 89.69 102 LYS A O 1
ATOM 857 N N . LEU A 1 103 ? 12.256 7.974 -3.611 1.00 90.75 103 LEU A N 1
ATOM 858 C CA . LEU A 1 103 ? 12.054 8.748 -2.390 1.00 90.75 103 LEU A CA 1
ATOM 859 C C . LEU A 1 103 ? 10.625 8.584 -1.853 1.00 90.75 103 LEU A C 1
ATOM 861 O O . LEU A 1 103 ? 10.417 8.485 -0.638 1.00 90.75 103 LEU A O 1
ATOM 865 N N . MET A 1 104 ? 9.623 8.539 -2.733 1.00 89.62 104 MET A N 1
ATOM 866 C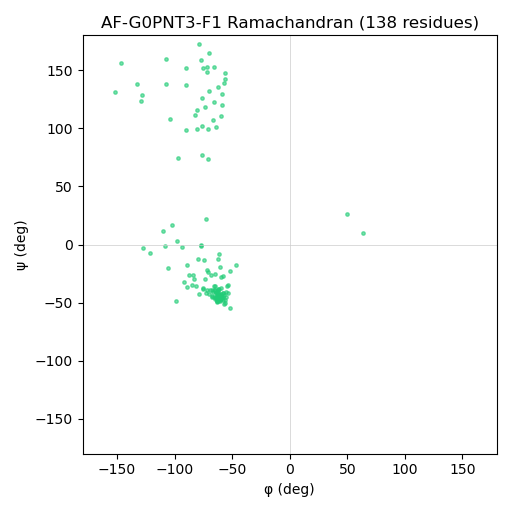 CA . MET A 1 104 ? 8.242 8.271 -2.343 1.00 89.62 104 MET A CA 1
ATOM 867 C C . MET A 1 104 ? 8.102 6.895 -1.687 1.00 89.62 104 MET A C 1
ATOM 869 O O . MET A 1 104 ? 7.553 6.835 -0.586 1.00 89.62 104 MET A O 1
ATOM 873 N N . ALA A 1 105 ? 8.653 5.838 -2.291 1.00 90.56 105 ALA A N 1
ATOM 874 C CA . ALA A 1 105 ? 8.608 4.471 -1.772 1.00 90.56 105 ALA A CA 1
ATOM 875 C C . ALA A 1 105 ? 9.306 4.327 -0.404 1.00 90.56 105 ALA A C 1
ATOM 877 O O . ALA A 1 105 ? 8.769 3.732 0.536 1.00 90.56 105 ALA A O 1
ATOM 878 N N . GLN A 1 106 ? 10.468 4.959 -0.233 1.00 89.94 106 GLN A N 1
ATOM 879 C CA . GLN A 1 106 ? 11.207 4.949 1.035 1.00 89.94 106 GLN A CA 1
ATOM 880 C C . GLN A 1 106 ? 10.497 5.732 2.150 1.00 89.94 106 GLN A C 1
ATOM 882 O O . GLN A 1 106 ? 10.674 5.448 3.336 1.00 89.94 106 GLN A O 1
ATOM 887 N N . THR A 1 107 ? 9.672 6.722 1.797 1.00 90.75 107 THR A N 1
ATOM 888 C CA . THR A 1 107 ? 8.987 7.585 2.772 1.00 90.75 107 THR A CA 1
ATOM 889 C C . THR A 1 107 ? 7.545 7.177 3.076 1.00 90.75 107 THR A C 1
ATOM 891 O O . THR A 1 107 ? 6.915 7.851 3.897 1.00 90.75 107 THR A O 1
ATOM 894 N N . ILE A 1 108 ? 7.031 6.074 2.505 1.00 88.69 108 ILE A N 1
ATOM 895 C CA . ILE A 1 108 ? 5.636 5.622 2.690 1.00 88.69 108 ILE A CA 1
ATOM 896 C C . ILE A 1 108 ? 5.267 5.535 4.173 1.00 88.69 108 ILE A C 1
ATOM 898 O O . ILE A 1 108 ? 4.328 6.202 4.598 1.00 88.69 108 ILE A O 1
ATOM 902 N N . ASN A 1 109 ? 6.034 4.792 4.979 1.00 85.44 109 ASN A N 1
ATOM 903 C CA . ASN A 1 109 ? 5.735 4.595 6.405 1.00 85.44 109 ASN A CA 1
ATOM 904 C C . ASN A 1 109 ? 5.658 5.921 7.174 1.00 85.44 109 ASN A C 1
ATOM 906 O O . ASN A 1 109 ? 4.751 6.134 7.976 1.00 85.44 109 ASN A O 1
ATOM 910 N N . ARG A 1 110 ? 6.577 6.852 6.890 1.00 85.31 110 ARG A N 1
ATOM 911 C CA . ARG A 1 110 ? 6.605 8.172 7.537 1.00 85.31 110 ARG A CA 1
ATOM 912 C C . ARG A 1 110 ? 5.407 9.025 7.127 1.00 85.31 110 ARG A C 1
ATOM 914 O O . ARG A 1 110 ? 4.798 9.670 7.977 1.00 85.31 110 ARG A O 1
ATOM 921 N N . LYS A 1 111 ? 5.077 9.043 5.832 1.00 85.88 111 LYS A N 1
ATOM 922 C CA . LYS A 1 111 ? 3.902 9.758 5.314 1.00 85.88 111 LYS A CA 1
ATOM 923 C C . LYS A 1 111 ? 2.622 9.188 5.912 1.00 85.88 111 LYS A C 1
ATOM 925 O O . LYS A 1 111 ? 1.781 9.955 6.366 1.00 85.88 111 LYS A O 1
ATOM 930 N N . MET A 1 112 ? 2.523 7.864 5.982 1.00 84.00 112 MET A N 1
ATOM 931 C CA . MET A 1 112 ? 1.373 7.183 6.554 1.00 84.00 112 MET A CA 1
ATOM 932 C C . MET A 1 112 ? 1.194 7.509 8.030 1.00 84.00 112 MET A C 1
ATOM 934 O O . MET A 1 112 ? 0.106 7.888 8.440 1.00 84.00 112 MET A O 1
ATOM 938 N N . GLN A 1 113 ? 2.272 7.462 8.814 1.00 81.00 113 GLN A N 1
ATOM 939 C CA . GLN A 1 113 ? 2.227 7.836 10.226 1.00 81.00 113 GLN A CA 1
ATOM 940 C C . GLN A 1 113 ? 1.680 9.252 10.414 1.00 81.00 113 GLN A C 1
ATOM 942 O O . GLN A 1 113 ? 0.804 9.469 11.247 1.00 81.00 113 GLN A O 1
ATOM 947 N N . LYS A 1 114 ? 2.154 10.205 9.604 1.00 83.38 114 LYS A N 1
ATOM 948 C CA . LYS A 1 114 ? 1.672 11.586 9.655 1.00 83.38 114 LYS A CA 1
ATOM 949 C C . LYS A 1 114 ? 0.178 11.681 9.329 1.00 83.38 114 LYS A C 1
ATOM 951 O O . LYS A 1 114 ? -0.559 12.327 10.061 1.00 83.38 114 LYS A O 1
ATOM 956 N N . ILE A 1 115 ? -0.267 11.000 8.272 1.00 82.81 115 ILE A N 1
ATOM 957 C CA . ILE A 1 115 ? -1.682 10.942 7.881 1.00 82.81 115 ILE A CA 1
ATOM 958 C C . ILE A 1 115 ? -2.543 10.394 9.027 1.00 82.81 115 ILE A C 1
ATOM 960 O O . ILE A 1 115 ? -3.603 10.941 9.315 1.00 82.81 115 ILE A O 1
ATOM 964 N N . LEU A 1 116 ? -2.087 9.339 9.705 1.00 78.56 116 LEU A N 1
ATOM 965 C CA . LEU A 1 116 ? -2.816 8.747 10.826 1.00 78.56 116 LEU A CA 1
ATOM 966 C C . LEU A 1 116 ? -2.885 9.672 12.040 1.00 78.56 116 LEU A C 1
ATOM 968 O O . LEU A 1 116 ? -3.931 9.739 12.681 1.00 78.56 116 LEU A O 1
ATOM 972 N N . GLU A 1 117 ? -1.804 10.391 12.343 1.00 77.88 117 GLU A N 1
ATOM 973 C CA . GLU A 1 117 ? -1.782 11.394 13.413 1.00 77.88 117 GLU A CA 1
ATOM 974 C C . GLU A 1 117 ? -2.713 12.579 13.133 1.00 77.88 117 GLU A C 1
ATOM 976 O O . GLU A 1 117 ? -3.331 13.098 14.064 1.00 77.88 117 GLU A O 1
ATOM 981 N N . ASP A 1 118 ? -2.825 12.987 11.867 1.00 79.56 118 ASP A N 1
ATOM 982 C CA . ASP A 1 118 ? -3.709 14.072 11.440 1.00 79.56 118 ASP A CA 1
ATOM 983 C C . ASP A 1 118 ? -5.185 13.620 11.418 1.00 79.56 118 ASP A C 1
ATOM 985 O O . ASP A 1 118 ? -6.079 14.382 11.794 1.00 79.56 118 ASP A O 1
ATOM 989 N N . ALA A 1 119 ? -5.455 12.377 11.004 1.00 74.25 119 ALA A N 1
ATOM 990 C CA . ALA A 1 119 ? -6.809 11.840 10.848 1.00 74.25 119 ALA A CA 1
ATOM 991 C C . ALA A 1 119 ? -7.422 11.303 12.154 1.00 74.25 119 ALA A C 1
ATOM 993 O O . ALA A 1 119 ? -8.644 11.333 12.321 1.00 74.25 119 ALA A O 1
ATOM 994 N N . PHE A 1 120 ? -6.604 10.812 13.091 1.00 71.50 120 PHE A N 1
ATOM 995 C CA . PHE A 1 120 ? -7.079 10.174 14.316 1.00 71.50 120 PHE A CA 1
ATOM 996 C C . PHE A 1 120 ? -6.342 10.701 15.560 1.00 71.50 120 PHE A C 1
ATOM 998 O O . PHE A 1 120 ? -5.121 10.836 15.564 1.00 71.50 120 PHE A O 1
ATOM 1005 N N . PRO A 1 121 ? -7.045 10.955 16.680 1.00 64.00 121 PRO A N 1
ATOM 1006 C CA . PRO A 1 121 ? -6.410 11.455 17.895 1.00 64.00 121 PRO A CA 1
ATOM 1007 C C . PRO A 1 121 ? -5.377 10.457 18.451 1.00 64.00 121 PRO A C 1
ATOM 1009 O O . PRO A 1 121 ? -5.665 9.271 18.602 1.00 64.00 121 PRO A O 1
ATOM 1012 N N . ARG A 1 122 ? -4.199 10.962 18.858 1.00 54.88 122 ARG A N 1
ATOM 1013 C CA . ARG A 1 122 ? -3.012 10.209 19.342 1.00 54.88 122 ARG A CA 1
ATOM 1014 C C . ARG A 1 122 ? -3.251 9.096 20.374 1.00 54.88 122 ARG A C 1
ATOM 1016 O O . ARG A 1 122 ? -2.390 8.251 20.557 1.00 54.88 122 ARG A O 1
ATOM 1023 N N . LYS A 1 123 ? -4.397 9.068 21.060 1.00 50.47 123 LYS A N 1
ATOM 1024 C CA . LYS A 1 123 ? -4.751 8.001 22.017 1.00 50.47 123 LYS A CA 1
ATOM 1025 C C . LYS A 1 123 ? -5.209 6.693 21.352 1.00 50.47 123 LYS A C 1
ATOM 1027 O O . LYS A 1 123 ? -5.564 5.762 22.069 1.00 50.47 123 LYS A O 1
ATOM 1032 N N . VAL A 1 124 ? -5.249 6.640 20.020 1.00 51.44 124 VAL A N 1
ATOM 1033 C CA . VAL A 1 124 ? -5.809 5.517 19.256 1.00 51.44 124 VAL A CA 1
ATOM 1034 C C . VAL A 1 124 ? -4.733 4.642 18.602 1.00 51.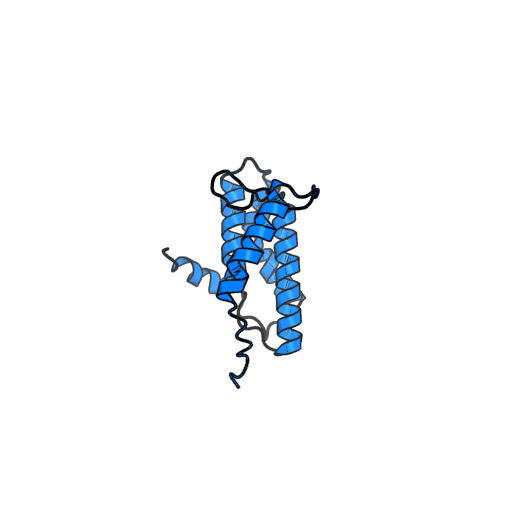44 124 VAL A C 1
ATOM 1036 O O . VAL A 1 124 ? -5.018 3.485 18.353 1.00 51.44 124 VAL A O 1
ATOM 1039 N N . TYR A 1 125 ? -3.502 5.115 18.393 1.00 51.72 125 TYR A N 1
ATOM 1040 C CA . TYR A 1 125 ? -2.457 4.344 17.702 1.00 51.72 125 TYR A CA 1
ATOM 1041 C C . TYR A 1 125 ? -1.158 4.293 18.515 1.00 51.72 125 TYR A C 1
ATOM 1043 O O . TYR A 1 125 ? -0.647 5.339 18.916 1.00 51.72 125 TYR A O 1
ATOM 1051 N N . GLY A 1 126 ? -0.607 3.092 18.727 1.00 51.94 126 GLY A N 1
ATOM 1052 C CA . GLY A 1 126 ? 0.824 2.923 19.001 1.00 51.94 126 GLY A CA 1
ATOM 1053 C C . GLY A 1 126 ? 1.553 3.150 17.680 1.00 51.94 126 GLY A C 1
ATOM 1054 O O . GLY A 1 126 ? 1.203 2.525 16.686 1.00 51.94 126 GLY A O 1
ATOM 1055 N N . GLY A 1 127 ? 2.417 4.159 17.603 1.00 51.78 127 GLY A N 1
ATOM 1056 C CA . GLY A 1 127 ? 2.914 4.680 16.326 1.00 51.78 127 GLY A CA 1
ATOM 1057 C C . GLY A 1 127 ? 3.586 3.628 15.431 1.00 51.78 127 GLY A C 1
ATOM 1058 O O . GLY A 1 127 ? 4.292 2.745 15.903 1.00 51.78 127 GLY A O 1
ATOM 1059 N N . LEU A 1 128 ? 3.466 3.797 14.111 1.00 52.59 128 LEU A N 1
ATOM 1060 C CA . LEU A 1 128 ? 4.097 2.945 13.091 1.00 52.59 128 LEU A CA 1
ATOM 1061 C C . LEU A 1 128 ? 5.628 2.928 13.153 1.00 52.59 128 LEU A C 1
ATOM 1063 O O . LEU A 1 128 ? 6.265 2.045 12.584 1.00 52.59 128 LEU A O 1
ATOM 1067 N N . VAL A 1 129 ? 6.224 3.933 13.795 1.00 44.19 129 VAL A N 1
ATOM 1068 C CA . VAL A 1 129 ? 7.675 4.144 13.834 1.00 44.19 129 VAL A CA 1
ATOM 1069 C C . VAL A 1 129 ? 8.347 3.305 14.925 1.00 44.19 129 VAL A C 1
ATOM 1071 O O . VAL A 1 129 ? 9.507 2.943 14.757 1.00 44.19 129 VAL A O 1
ATOM 1074 N N . GLU A 1 130 ? 7.638 2.942 15.998 1.00 41.19 130 GLU A N 1
ATOM 1075 C CA . GLU A 1 130 ? 8.204 2.105 17.070 1.00 41.19 130 GLU A CA 1
ATOM 1076 C C . GLU A 1 130 ? 8.044 0.600 16.779 1.00 41.19 130 GLU A C 1
ATOM 1078 O O . GLU A 1 130 ? 8.915 -0.186 17.150 1.00 41.19 130 GLU A O 1
ATOM 1083 N N . ASP A 1 131 ? 7.036 0.202 15.994 1.00 40.94 131 ASP A N 1
ATOM 1084 C CA . ASP A 1 131 ? 6.772 -1.211 15.671 1.00 40.94 131 ASP A CA 1
ATOM 1085 C C . ASP A 1 131 ? 7.423 -1.712 14.367 1.00 40.94 131 ASP A C 1
ATOM 1087 O O . ASP A 1 131 ? 7.398 -2.910 14.075 1.00 40.94 131 ASP A O 1
ATOM 1091 N N . CYS A 1 132 ? 8.124 -0.850 13.615 1.00 37.84 132 CYS A N 1
ATOM 1092 C CA . CYS A 1 132 ? 8.993 -1.306 12.515 1.00 37.84 132 CYS A CA 1
ATOM 1093 C C . CYS A 1 132 ? 10.145 -2.210 13.003 1.00 37.84 132 CYS A C 1
ATOM 1095 O O . CYS A 1 132 ? 10.766 -2.903 12.200 1.00 37.84 132 CYS A O 1
ATOM 1097 N N . VAL A 1 133 ? 10.396 -2.267 14.315 1.00 34.59 133 VAL A N 1
ATOM 1098 C CA . VAL A 1 133 ? 11.351 -3.201 14.926 1.00 34.59 133 VAL A CA 1
ATOM 1099 C C . VAL A 1 133 ? 10.829 -4.649 14.925 1.00 34.59 133 VAL A C 1
ATOM 1101 O O . VAL A 1 133 ? 11.634 -5.576 14.933 1.00 34.59 133 VAL A O 1
ATOM 1104 N N . TYR A 1 134 ? 9.514 -4.890 14.821 1.00 35.31 134 TYR A N 1
ATOM 1105 C CA . TYR A 1 134 ? 8.965 -6.256 14.807 1.00 35.31 134 TYR A CA 1
ATOM 1106 C C . TYR A 1 134 ? 8.863 -6.890 13.413 1.00 35.31 134 TYR A C 1
ATOM 1108 O O . TYR A 1 134 ? 8.814 -8.115 13.310 1.00 35.31 134 TYR A O 1
ATOM 1116 N N . ALA A 1 135 ? 8.915 -6.101 12.335 1.00 36.84 135 ALA A N 1
ATOM 1117 C CA . ALA A 1 135 ? 8.935 -6.638 10.970 1.00 36.84 135 ALA A CA 1
ATOM 1118 C C . ALA A 1 135 ? 10.293 -7.261 10.581 1.00 36.84 135 ALA A C 1
ATOM 1120 O O . ALA A 1 135 ? 10.365 -8.003 9.605 1.00 36.84 135 ALA A O 1
ATOM 1121 N N . HIS A 1 136 ? 11.353 -7.019 11.363 1.00 34.94 136 HIS A N 1
ATOM 1122 C CA . HIS A 1 136 ? 12.655 -7.673 11.190 1.00 34.94 136 HIS A CA 1
ATOM 1123 C C . HIS A 1 136 ? 12.709 -9.123 11.707 1.00 34.94 136 HIS A C 1
ATOM 1125 O O . HIS A 1 136 ? 13.739 -9.764 11.542 1.00 34.94 136 HIS A O 1
ATOM 1131 N N . ASN A 1 137 ? 11.622 -9.656 12.285 1.00 31.27 137 ASN A N 1
ATOM 1132 C CA . ASN A 1 137 ? 11.556 -11.038 12.788 1.00 31.27 137 ASN A CA 1
ATOM 1133 C C . ASN A 1 137 ? 10.644 -11.963 11.964 1.00 31.27 137 ASN A C 1
ATOM 1135 O O . ASN A 1 137 ? 10.338 -13.069 12.407 1.00 31.27 137 ASN A O 1
ATOM 1139 N N . LEU A 1 138 ? 10.194 -11.540 10.781 1.00 32.16 138 LEU A N 1
ATOM 1140 C CA . LEU A 1 138 ? 9.555 -12.445 9.825 1.00 32.16 138 LEU A CA 1
ATOM 1141 C C . LEU A 1 138 ? 10.595 -12.901 8.799 1.00 32.16 138 LEU A C 1
ATOM 1143 O O . LEU A 1 138 ? 10.597 -12.448 7.655 1.00 32.16 138 LEU A O 1
ATOM 1147 N N . ASP A 1 139 ? 11.475 -13.796 9.254 1.00 32.75 139 ASP A N 1
ATOM 1148 C CA . ASP A 1 139 ? 12.142 -14.766 8.387 1.00 32.75 139 ASP A CA 1
ATOM 1149 C C . ASP A 1 139 ? 11.057 -15.699 7.821 1.00 32.75 139 ASP A C 1
ATOM 1151 O O . ASP A 1 139 ? 10.552 -16.589 8.513 1.00 32.75 139 ASP A O 1
ATOM 1155 N N . ILE A 1 140 ? 10.664 -15.443 6.573 1.00 35.41 140 ILE A N 1
ATOM 1156 C CA . ILE A 1 140 ? 10.012 -16.403 5.675 1.00 35.41 140 ILE A CA 1
ATOM 1157 C C . ILE A 1 140 ? 10.936 -16.558 4.474 1.00 35.41 140 ILE A C 1
ATOM 1159 O O . ILE A 1 140 ? 11.348 -15.503 3.936 1.00 35.41 140 ILE A O 1
#

Radius of gyration: 20.86 Å; Cα contacts (8 Å, |Δi|>4): 76; chains: 1; bounding box: 56×54×47 Å